Protein 1CXQ (pdb70)

Secondary structure (DSSP, 8-state):
--TTS---EEEEEEEE-GGGTTS-EEEEEEETTT--EEEEEESS--HHHHHHHHHHHHHHH---SEEE--S-HHHHSHHHHHHHHHHT-EEE------HHHHHHHHHHHHHHHHHHHHTT-SSSPPHHHHHHHHHHHHHHHH-

Structure (mmCIF, N/CA/C/O backbone):
data_1CXQ
#
_entry.id   1CXQ
#
_cell.length_a   65.540
_cell.length_b   65.540
_cell.length_c   80.120
_cell.angle_alpha   90.00
_cell.angle_beta   90.00
_cell.angle_gamma   90.00
#
_symmetry.space_group_name_H-M   'P 43 21 2'
#
loop_
_entity.id
_entity.type
_entity.pdbx_description
1 polymer 'AVIAN SARCOMA VIRUS INTEGRASE'
2 non-polymer '4-(2-HYDROXYETHYL)-1-PIPERAZINE ETHANESULFONIC ACID'
3 non-polymer GLYCEROL
4 water water
#
loop_
_atom_site.group_PDB
_atom_site.id
_atom_site.type_symbol
_atom_site.label_atom_id
_atom_site.label_alt_id
_atom_site.label_comp_id
_atom_site.label_asym_id
_atom_site.label_entity_id
_atom_site.label_seq_id
_atom_site.pdbx_PDB_ins_code
_atom_site.Cartn_x
_atom_site.Cartn_y
_atom_site.Cartn_z
_atom_site.occupancy
_atom_site.B_iso_or_equiv
_atom_site.auth_seq_id
_atom_site.auth_comp_id
_atom_site.auth_asym_id
_atom_site.auth_atom_id
_atom_site.pdbx_PDB_model_num
ATOM 1 N N . GLY A 1 5 ? 23.253 33.201 45.707 1.00 71.22 52 GLY A N 1
ATOM 2 C CA . GLY A 1 5 ? 22.810 32.813 47.065 1.00 59.96 52 GLY A CA 1
ATOM 3 C C . GLY A 1 5 ? 23.739 31.803 47.684 1.00 50.33 52 GLY A C 1
ATOM 4 O O . GLY A 1 5 ? 24.129 30.782 47.104 1.00 49.16 52 GLY A O 1
ATOM 5 N N . ARG A 1 6 ? 24.118 32.089 48.930 1.00 41.56 53 ARG A N 1
ATOM 6 C CA . ARG A 1 6 ? 25.045 31.154 49.576 1.00 33.54 53 ARG A CA 1
ATOM 7 C C . ARG A 1 6 ? 24.375 29.824 49.848 1.00 29.91 53 ARG A C 1
ATOM 8 O O . ARG A 1 6 ? 24.989 28.752 49.651 1.00 25.81 53 ARG A O 1
ATOM 16 N N . GLY A 1 7 ? 23.128 29.886 50.333 1.00 32.02 54 GLY A N 1
ATOM 17 C CA . GLY A 1 7 ? 22.439 28.696 50.796 1.00 28.04 54 GLY A CA 1
ATOM 18 C C . GLY A 1 7 ? 23.170 28.028 51.946 1.00 17.56 54 GLY A C 1
ATOM 19 O O . GLY A 1 7 ? 23.391 28.659 52.991 1.00 19.41 54 GLY A O 1
ATOM 20 N N . LEU A 1 8 ? 23.582 26.758 51.768 1.00 17.31 55 LEU A N 1
ATOM 21 C CA . LEU A 1 8 ? 24.388 26.066 52.772 1.00 13.55 55 LEU A CA 1
ATOM 22 C C . LEU A 1 8 ? 25.868 26.099 52.469 1.00 12.70 55 LEU A C 1
ATOM 23 O O . LEU A 1 8 ? 26.669 25.436 53.124 1.00 12.76 55 LEU A O 1
ATOM 28 N N . GLY A 1 9 ? 26.271 26.884 51.460 1.00 14.56 56 GLY A N 1
ATOM 29 C CA . GLY A 1 9 ? 27.649 26.899 51.035 1.00 15.04 56 GLY A CA 1
ATOM 30 C C . GLY A 1 9 ? 28.558 27.565 52.069 1.00 12.77 56 GLY A C 1
ATOM 31 O O . GLY A 1 9 ? 28.121 28.058 53.118 1.00 12.41 56 GLY A O 1
ATOM 32 N N . PRO A 1 10 ? 29.858 27.551 51.812 1.00 14.11 57 PRO A N 1
ATOM 33 C CA . PRO A 1 10 ? 30.850 28.040 52.764 1.00 12.93 57 PRO A CA 1
ATOM 34 C C . PRO A 1 10 ? 30.660 29.531 53.085 1.00 12.26 57 PRO A C 1
ATOM 35 O O . PRO A 1 10 ? 30.284 30.337 52.244 1.00 14.47 57 PRO A O 1
ATOM 39 N N . LEU A 1 11 ? 30.966 29.873 54.308 1.00 12.11 58 LEU A N 1
ATOM 40 C CA . LEU A 1 11 ? 30.878 31.249 54.767 1.00 12.91 58 LEU A CA 1
ATOM 41 C C . LEU A 1 11 ? 31.921 32.120 54.061 1.00 10.86 58 LEU A C 1
ATOM 42 O O . LEU A 1 11 ? 33.017 31.651 53.718 1.00 11.27 58 LEU A O 1
ATOM 47 N N . GLN A 1 12 ? 31.570 33.379 53.924 1.00 12.54 59 GLN A N 1
ATOM 48 C CA . GLN A 1 12 ? 32.362 34.345 53.111 1.00 13.51 59 GLN A CA 1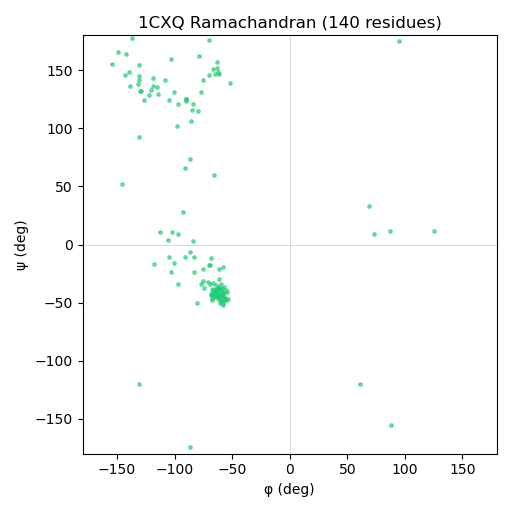
ATOM 49 C C . GLN A 1 12 ? 33.445 34.953 53.958 1.00 10.35 59 GLN A C 1
ATOM 50 O O . GLN A 1 12 ? 33.322 36.081 54.434 1.00 10.90 59 GLN A O 1
ATOM 56 N N . ILE A 1 13 ? 34.488 34.146 54.249 1.00 9.64 60 ILE A N 1
ATOM 57 C CA . ILE A 1 13 ? 35.565 34.502 55.165 1.00 8.57 60 ILE A CA 1
ATOM 58 C C . ILE A 1 13 ? 36.887 34.423 54.434 1.00 8.42 60 ILE A C 1
ATOM 59 O O . ILE A 1 13 ? 37.177 33.429 53.770 1.00 10.09 60 ILE A O 1
ATOM 64 N N . TRP A 1 14 ? 37.690 35.497 54.512 1.00 7.51 61 TRP A N 1
ATOM 65 C CA . TRP A 1 14 ? 39.014 35.522 53.940 1.00 7.54 61 TRP A CA 1
ATOM 66 C C . TRP A 1 14 ? 40.072 35.369 55.002 1.00 7.48 61 TRP A C 1
ATOM 67 O O . TRP A 1 14 ? 39.831 35.675 56.183 1.00 8.10 61 TRP A O 1
ATOM 78 N N . GLN A 1 15 ? 41.276 34.962 54.582 1.00 7.87 62 GLN A N 1
ATOM 79 C CA . GLN A 1 15 ? 42.488 35.102 55.361 1.00 8.38 62 GLN A CA 1
ATOM 80 C C . GLN A 1 15 ? 43.447 35.992 54.560 1.00 7.85 62 GLN A C 1
ATOM 81 O O . GLN A 1 15 ? 43.5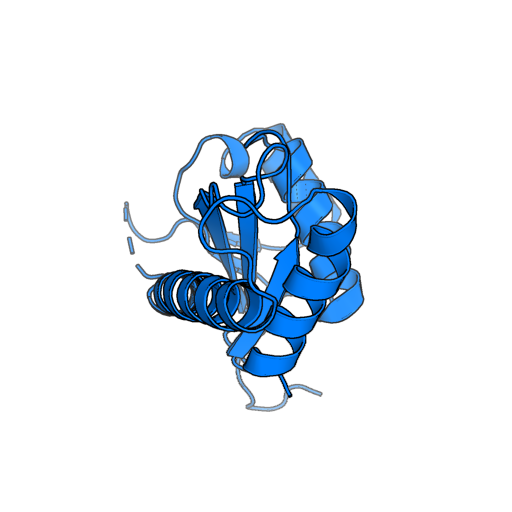99 35.780 53.377 1.00 8.63 62 GLN A O 1
ATOM 87 N N . THR A 1 16 ? 44.095 36.944 55.237 1.00 7.73 63 THR A N 1
ATOM 88 C CA . THR A 1 16 ? 45.028 37.866 54.574 1.00 7.59 63 THR A CA 1
ATOM 89 C C . THR A 1 16 ? 46.328 37.925 55.344 1.00 8.07 63 THR A C 1
ATOM 90 O O . THR A 1 16 ? 46.331 37.931 56.555 1.00 9.18 63 THR A O 1
ATOM 94 N N . ASP A 1 17 ? 47.440 38.005 54.596 1.00 8.37 64 ASP A N 1
ATOM 95 C CA . ASP A 1 17 ? 48.765 38.124 55.180 1.00 8.66 64 ASP A CA 1
ATOM 96 C C . ASP A 1 17 ? 49.647 38.915 54.226 1.00 8.39 64 ASP A C 1
ATOM 97 O O . ASP A 1 17 ? 49.318 39.111 53.077 1.00 10.42 64 ASP A O 1
ATOM 102 N N . PHE A 1 18 ? 50.786 39.373 54.719 1.00 8.45 65 PHE A N 1
ATOM 103 C CA . PHE A 1 18 ? 51.866 39.892 53.917 1.00 8.06 65 PHE A CA 1
ATOM 104 C C . PHE A 1 18 ? 53.045 38.910 53.918 1.00 8.41 65 PHE A C 1
ATOM 105 O O . PHE A 1 18 ? 53.353 38.346 54.965 1.00 10.63 65 PHE A O 1
ATOM 113 N N . THR A 1 19 ? 53.689 38.768 52.771 1.00 8.13 66 THR A N 1
ATOM 114 C CA . THR A 1 19 ? 54.887 37.912 52.658 1.00 8.49 66 THR A CA 1
ATOM 115 C C . THR A 1 19 ? 55.901 38.627 51.800 1.00 7.59 66 THR A C 1
ATOM 116 O O . THR A 1 19 ? 55.571 39.218 50.753 1.00 8.26 66 THR A O 1
ATOM 120 N N . LEU A 1 20 ? 57.162 38.592 52.248 1.00 8.31 67 LEU A N 1
ATOM 121 C CA . LEU A 1 20 ? 58.230 39.338 51.596 1.00 7.87 67 LEU A CA 1
ATOM 122 C C . LEU A 1 20 ? 58.884 38.485 50.518 1.00 8.17 67 LEU A C 1
ATOM 123 O O . LEU A 1 20 ? 59.321 37.355 50.776 1.00 9.54 67 LEU A O 1
ATOM 128 N N . GLU A 1 21 ? 58.927 39.012 49.302 1.00 7.66 68 GLU A N 1
ATOM 129 C CA . GLU A 1 21 ? 59.436 38.303 48.108 1.00 7.70 68 GLU A CA 1
ATOM 130 C C . GLU A 1 21 ? 60.414 39.195 47.373 1.00 7.60 68 GLU A C 1
ATOM 131 O O . GLU A 1 21 ? 60.029 39.976 46.502 1.00 7.71 68 GLU A O 1
ATOM 137 N N . PRO A 1 22 ? 61.706 39.086 47.682 1.00 7.62 69 PRO A N 1
ATOM 138 C CA . PRO A 1 22 ? 62.715 39.907 47.010 1.00 8.00 69 PRO A CA 1
ATOM 139 C C . PRO A 1 22 ? 62.778 39.774 45.515 1.00 7.43 69 PRO A C 1
ATOM 140 O O . PRO A 1 22 ? 63.305 40.678 44.863 1.00 8.07 69 PRO A O 1
ATOM 144 N N . ARG A 1 23 ? 62.258 38.710 44.922 1.00 7.58 70 ARG A N 1
ATOM 145 C CA . ARG A 1 23 ? 62.225 38.659 43.473 1.00 8.25 70 ARG A CA 1
ATOM 146 C C . ARG A 1 23 ? 61.393 39.794 42.868 1.00 7.31 70 ARG A C 1
ATOM 147 O O . ARG A 1 23 ? 61.538 40.099 41.672 1.00 8.15 70 ARG A O 1
ATOM 161 N N . MET A 1 24 ? 60.493 40.367 43.668 1.00 7.18 71 MET A N 1
ATOM 162 C CA . MET A 1 24 ? 59.575 41.425 43.284 1.00 7.16 71 MET A CA 1
ATOM 163 C C . MET A 1 24 ? 59.999 42.827 43.777 1.00 7.02 71 MET A C 1
ATOM 164 O O . MET A 1 24 ? 59.233 43.760 43.664 1.00 7.52 71 MET A O 1
ATOM 169 N N . ALA A 1 25 ? 61.233 42.958 44.290 1.00 7.49 72 ALA A N 1
ATOM 170 C CA . ALA A 1 25 ? 61.722 44.259 44.719 1.00 7.10 72 ALA A CA 1
ATOM 171 C C . ALA A 1 25 ? 61.791 45.220 43.567 1.00 7.33 72 ALA A C 1
ATOM 172 O O . ALA A 1 25 ? 62.099 44.797 42.442 1.00 7.98 72 ALA A O 1
ATOM 174 N N . PRO A 1 26 ? 61.584 46.531 43.778 1.00 7.50 73 PRO A N 1
ATOM 175 C CA . PRO A 1 26 ? 61.408 47.194 45.085 1.00 7.75 73 PRO A CA 1
ATOM 176 C C . PRO A 1 26 ? 60.077 46.983 45.724 1.00 7.22 73 PRO A C 1
ATOM 177 O O . PRO A 1 26 ? 59.986 47.165 46.973 1.00 8.64 73 PRO A O 1
ATOM 181 N N . ARG A 1 27 ? 59.033 46.622 45.025 1.00 7.33 74 ARG A N 1
ATOM 182 C CA . ARG A 1 27 ? 57.727 46.359 45.656 1.00 7.65 74 ARG A CA 1
ATOM 183 C C . ARG A 1 27 ? 57.623 44.882 46.035 1.00 7.35 74 ARG A C 1
ATOM 184 O O . ARG A 1 27 ? 56.814 44.108 45.511 1.00 7.74 74 ARG A O 1
ATOM 192 N N . SER A 1 28 ? 58.483 44.517 46.987 1.00 7.33 75 SER A N 1
ATOM 193 C CA . SER A 1 28 ? 58.651 43.116 47.375 1.00 7.09 75 SER A CA 1
ATOM 194 C C . SER A 1 28 ? 57.692 42.644 48.418 1.00 6.97 75 SER A C 1
ATOM 195 O O . SER A 1 28 ? 57.662 41.447 48.708 1.00 7.98 75 SER A O 1
ATOM 198 N N . TRP A 1 29 ? 56.876 43.513 49.004 1.00 7.27 76 TRP A N 1
ATOM 199 C CA . TRP A 1 29 ? 55.861 43.047 49.960 1.00 7.86 76 TRP A CA 1
ATOM 200 C C . TRP A 1 29 ? 54.624 42.622 49.189 1.00 7.52 76 TRP A C 1
ATOM 201 O O . TRP A 1 29 ? 53.958 43.435 48.570 1.00 9.19 76 TRP A O 1
ATOM 212 N N . LEU A 1 30 ? 54.325 41.337 49.272 1.00 7.24 77 LEU A N 1
ATOM 213 C CA . LEU A 1 30 ? 53.145 40.782 48.638 1.00 7.25 77 LEU A CA 1
ATOM 214 C C . LEU A 1 30 ? 52.044 40.688 49.692 1.00 7.39 77 LEU A C 1
ATOM 215 O O . LEU A 1 30 ? 52.190 40.018 50.714 1.00 8.84 77 LEU A O 1
ATOM 220 N N . ALA A 1 31 ? 50.931 41.366 49.428 1.00 6.98 78 ALA A N 1
ATOM 221 C CA . ALA A 1 31 ? 49.712 41.224 50.210 1.00 7.04 78 ALA A CA 1
ATOM 222 C C . ALA A 1 31 ? 48.918 40.117 49.541 1.00 6.94 78 ALA A C 1
ATOM 223 O O . ALA A 1 31 ? 48.646 40.183 48.348 1.00 7.49 78 ALA A O 1
ATOM 225 N N . VAL A 1 32 ? 48.547 39.099 50.324 1.00 7.62 79 VAL A N 1
ATOM 226 C CA . VAL A 1 32 ? 47.921 37.896 49.846 1.00 7.32 79 VAL A CA 1
ATOM 227 C C . VAL A 1 32 ? 46.620 37.654 50.622 1.00 7.57 79 VAL A C 1
ATOM 228 O O . VAL A 1 32 ? 46.623 37.600 51.843 1.00 8.07 79 VAL A O 1
ATOM 232 N N . THR A 1 33 ? 45.526 37.536 49.894 1.00 7.60 80 THR A N 1
ATOM 233 C CA . THR A 1 33 ? 44.245 37.104 50.432 1.00 7.74 80 THR A CA 1
ATOM 234 C C . THR A 1 33 ? 43.875 35.783 49.796 1.00 7.92 80 THR A C 1
ATOM 235 O O . THR A 1 33 ? 43.965 35.610 48.598 1.00 8.89 80 THR A O 1
ATOM 239 N N . VAL A 1 34 ? 43.413 34.862 50.655 1.00 8.35 81 VAL A N 1
ATOM 240 C CA . VAL A 1 34 ? 42.756 33.644 50.203 1.00 8.71 81 VAL A CA 1
ATOM 241 C C . VAL A 1 34 ? 41.302 33.688 50.659 1.00 8.95 81 VAL A C 1
ATOM 242 O O . VAL A 1 34 ? 40.985 33.958 51.832 1.00 9.59 81 VAL A O 1
ATOM 249 N N . ASP A 1 35 ? 40.410 33.439 49.708 1.00 9.38 82 ASP A N 1
ATOM 250 C CA . ASP A 1 35 ? 39.001 33.260 50.043 1.00 10.29 82 ASP A CA 1
ATOM 251 C C . ASP A 1 35 ? 38.838 31.871 50.551 1.00 10.50 82 ASP A C 1
ATOM 252 O O . ASP A 1 35 ? 39.030 30.911 49.795 1.00 13.02 82 ASP A O 1
ATOM 257 N N . THR A 1 36 ? 38.485 31.687 51.802 1.00 10.41 83 THR A N 1
ATOM 258 C CA . THR A 1 36 ? 38.407 30.330 52.354 1.00 11.21 83 THR A CA 1
ATOM 259 C C . THR A 1 36 ? 37.224 29.570 51.738 1.00 12.33 83 THR A C 1
ATOM 260 O O . THR A 1 36 ? 37.219 28.356 51.854 1.00 15.83 83 THR A O 1
ATOM 264 N N . ALA A 1 37 ? 36.257 30.250 51.132 1.00 12.56 84 ALA A N 1
ATOM 265 C CA . ALA A 1 37 ? 35.129 29.542 50.525 1.00 14.05 84 ALA A CA 1
ATOM 266 C C . ALA A 1 37 ? 35.534 28.866 49.229 1.00 15.46 84 ALA A C 1
ATOM 267 O O . ALA A 1 37 ? 35.048 27.780 48.896 1.00 22.96 84 ALA A O 1
ATOM 269 N N . SER A 1 38 ? 36.373 29.468 48.434 1.00 17.90 85 SER A N 1
ATOM 270 C CA . SER A 1 38 ? 36.674 28.987 47.121 1.00 19.65 85 SER A CA 1
ATOM 271 C C . SER A 1 38 ? 38.117 28.601 46.928 1.00 18.35 85 SER A C 1
ATOM 272 O O . SER A 1 38 ? 38.474 27.972 45.892 1.00 21.05 85 SER A O 1
ATOM 275 N N . SER A 1 39 ? 38.993 29.028 47.790 1.00 16.11 86 SER A N 1
ATOM 276 C CA . SER A 1 39 ? 40.457 28.912 47.717 1.00 15.62 86 SER A CA 1
ATOM 277 C C . SER A 1 39 ? 41.085 29.846 46.687 1.00 13.38 86 SER A C 1
ATOM 278 O O . SER A 1 39 ? 42.301 29.811 46.509 1.00 14.84 86 SER A O 1
ATOM 281 N N . ALA A 1 40 ? 40.341 30.747 46.132 1.00 12.80 87 ALA A N 1
ATOM 282 C CA . ALA A 1 40 ? 40.858 31.776 45.205 1.00 11.78 87 ALA A CA 1
ATOM 283 C C . ALA A 1 40 ? 41.812 32.676 45.982 1.00 9.66 87 ALA A C 1
ATOM 284 O O . ALA A 1 40 ? 41.568 32.970 47.136 1.00 10.75 87 ALA A O 1
ATOM 286 N N . ILE A 1 41 ? 42.811 33.146 45.294 1.00 10.48 88 ILE A N 1
ATOM 287 C CA . ILE A 1 41 ? 43.800 34.073 45.847 1.00 10.67 88 ILE A CA 1
ATOM 288 C C . ILE A 1 41 ? 43.764 35.384 45.077 1.00 10.48 88 ILE A C 1
ATOM 289 O O . ILE A 1 41 ? 43.622 35.441 43.861 1.00 13.19 88 ILE A O 1
ATOM 298 N N . VAL A 1 42 ? 43.964 36.471 45.827 1.00 9.10 89 VAL A N 1
ATOM 299 C CA . VAL A 1 42 ? 44.279 37.773 45.257 1.00 8.68 89 VAL A CA 1
ATOM 300 C C . VAL A 1 42 ? 45.615 38.183 45.824 1.00 7.74 89 VAL A C 1
ATOM 301 O O . VAL A 1 42 ? 45.802 38.156 47.051 1.00 8.73 89 VAL A O 1
ATOM 305 N N . VAL A 1 43 ? 46.530 38.650 44.985 1.00 7.69 90 VAL A N 1
ATOM 306 C CA . VAL A 1 43 ? 47.834 39.160 45.425 1.00 7.47 90 VAL A CA 1
ATOM 307 C C . VAL A 1 43 ? 48.090 40.490 44.766 1.00 7.62 90 VAL A C 1
ATOM 308 O O . VAL A 1 43 ? 47.823 40.695 43.587 1.00 8.33 90 VAL A O 1
ATOM 312 N N . THR A 1 44 ? 48.620 41.415 45.589 1.00 7.71 91 THR A N 1
ATOM 313 C CA . THR A 1 44 ? 49.101 42.718 45.122 1.00 7.53 91 THR A CA 1
ATOM 314 C C . THR A 1 44 ? 50.487 42.967 45.688 1.00 7.39 91 THR A C 1
ATOM 315 O O . THR A 1 44 ? 50.870 42.419 46.725 1.00 8.71 91 THR A O 1
ATOM 319 N N . GLN A 1 45 ? 51.281 43.790 45.019 1.00 7.68 92 GLN A N 1
ATOM 320 C CA A GLN A 1 45 ? 52.622 44.076 45.551 0.65 8.45 92 GLN A CA 1
ATOM 321 C CA B GLN A 1 45 ? 52.644 44.224 45.345 0.35 7.62 92 GLN A CA 1
ATOM 322 C C . GLN A 1 45 ? 52.678 45.547 46.005 1.00 7.83 92 GLN A C 1
ATOM 323 O O . GLN A 1 45 ? 51.984 46.448 45.532 1.00 9.73 92 GLN A O 1
ATOM 334 N N . HIS A 1 46 ? 53.533 45.735 46.991 1.00 7.73 93 HIS A N 1
ATOM 335 C CA . HIS A 1 46 ? 53.636 46.958 47.748 1.00 8.19 93 HIS A CA 1
ATOM 336 C C . HIS A 1 46 ? 55.105 47.232 48.098 1.00 8.71 93 HIS A C 1
ATOM 337 O O . HIS A 1 46 ? 55.877 46.304 48.393 1.00 8.97 93 HIS A O 1
ATOM 344 N N . GLY A 1 47 ? 55.450 48.510 48.137 1.00 9.97 94 GLY A N 1
ATOM 345 C CA . GLY A 1 47 ? 56.808 48.883 48.547 1.00 11.24 94 GLY A CA 1
ATOM 346 C C . GLY A 1 47 ? 57.051 48.769 50.018 1.00 11.16 94 GLY A C 1
ATOM 347 O O . GLY A 1 47 ? 58.182 48.544 50.434 1.00 14.92 94 GLY A O 1
ATOM 348 N N . ARG A 1 48 ? 56.039 48.978 50.841 1.00 10.59 95 ARG A N 1
ATOM 349 C CA . ARG A 1 48 ? 56.180 48.982 52.299 1.00 11.52 95 ARG A CA 1
ATOM 350 C C . ARG A 1 48 ? 55.002 48.276 52.936 1.00 10.63 95 ARG A C 1
ATOM 351 O O . ARG A 1 48 ? 53.877 48.386 52.473 1.00 12.45 95 ARG A O 1
ATOM 359 N N . VAL A 1 49 ? 55.220 47.631 54.057 1.00 11.04 96 VAL A N 1
ATOM 360 C CA . VAL A 1 49 ? 54.158 46.982 54.810 1.00 12.01 96 VAL A CA 1
ATOM 361 C C . VAL A 1 49 ? 53.563 48.029 55.700 1.00 12.06 96 VAL A C 1
ATOM 362 O O . VAL A 1 49 ? 54.216 48.530 56.658 1.00 15.20 96 VAL A O 1
ATOM 366 N N . THR A 1 50 ? 52.392 48.510 55.404 1.00 11.21 97 THR A N 1
ATOM 367 C CA . THR A 1 50 ? 51.712 49.583 56.112 1.00 11.60 97 THR A CA 1
ATOM 368 C C . THR A 1 50 ? 50.196 49.271 56.173 1.00 10.55 97 THR A C 1
ATOM 369 O O . THR A 1 50 ? 49.677 48.469 55.419 1.00 10.17 97 THR A O 1
ATOM 373 N N . SER A 1 51 ? 49.533 49.981 57.068 1.00 11.36 98 SER A N 1
ATOM 374 C CA . SER A 1 51 ? 48.079 49.942 57.115 1.00 10.48 98 SER A CA 1
ATOM 375 C C . SER A 1 51 ? 47.446 50.303 55.782 1.00 9.58 98 SER A C 1
ATOM 376 O O . SER A 1 51 ? 46.513 49.615 55.317 1.00 9.63 98 SER A O 1
ATOM 379 N N . VAL A 1 52 ? 47.908 51.400 55.165 1.00 9.87 99 VAL A N 1
ATOM 380 C CA . VAL A 1 52 ? 47.287 51.802 53.914 1.00 10.08 99 VAL A CA 1
ATOM 381 C C . VAL A 1 52 ? 47.571 50.765 52.835 1.00 8.81 99 VAL A C 1
ATOM 382 O O . VAL A 1 52 ? 46.697 50.547 51.986 1.00 9.17 99 VAL A O 1
ATOM 389 N N . ALA A 1 53 ? 48.730 50.082 52.833 1.00 9.13 100 ALA A N 1
ATOM 390 C CA . ALA A 1 53 ? 48.959 49.037 51.836 1.00 8.79 100 ALA A CA 1
ATOM 391 C C . ALA A 1 53 ? 47.923 47.917 51.987 1.00 7.82 100 ALA A C 1
ATOM 392 O O . ALA A 1 53 ? 47.396 47.402 51.020 1.00 8.07 100 ALA A O 1
ATOM 394 N N . ALA A 1 54 ? 47.643 47.504 53.252 1.00 7.99 101 ALA A N 1
ATOM 395 C CA . ALA A 1 54 ? 46.628 46.495 53.480 1.00 8.28 101 ALA A CA 1
ATOM 396 C C . ALA A 1 54 ? 45.265 46.911 52.924 1.00 7.48 101 ALA A C 1
ATOM 397 O O . ALA A 1 54 ? 44.524 46.116 52.339 1.00 7.41 101 ALA A O 1
ATOM 399 N N . GLN A 1 55 ? 44.918 48.175 53.159 1.00 7.55 102 GLN A N 1
ATOM 400 C CA . GLN A 1 55 ? 43.646 48.733 52.690 1.00 7.50 102 GLN A CA 1
ATOM 401 C C . GLN A 1 55 ? 43.585 48.771 51.192 1.00 6.94 102 GLN A C 1
ATOM 402 O O . GLN A 1 55 ? 42.575 48.400 50.566 1.00 7.54 102 GLN A O 1
ATOM 408 N N . HIS A 1 56 ? 44.678 49.221 50.541 1.00 7.46 103 HIS A N 1
ATOM 409 C CA . HIS A 1 56 ? 44.710 49.187 49.082 1.00 7.52 103 HIS A CA 1
ATOM 410 C C . HIS A 1 56 ? 44.537 47.795 48.552 1.00 7.13 103 HIS A C 1
ATOM 411 O O . HIS A 1 56 ? 43.835 47.565 47.548 1.00 7.77 103 HIS A O 1
ATOM 418 N N . HIS A 1 57 ? 45.214 46.825 49.178 1.00 7.17 104 HIS A N 1
ATOM 419 C CA . HIS A 1 57 ? 45.094 45.431 48.807 1.00 6.97 104 HIS A CA 1
ATOM 420 C C . HIS A 1 57 ? 43.651 44.959 48.915 1.00 6.49 104 HIS A C 1
ATOM 421 O O . HIS A 1 57 ? 43.107 44.358 47.981 1.00 7.14 104 HIS A O 1
ATOM 428 N N . TRP A 1 58 ? 43.025 45.190 50.059 1.00 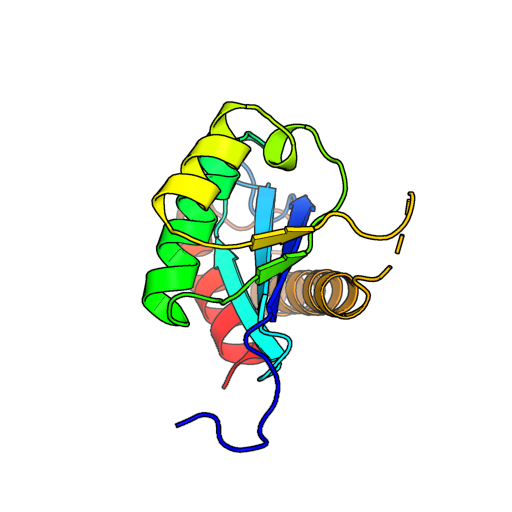6.82 105 TRP A N 1
ATOM 429 C CA . TRP A 1 58 ? 41.641 44.717 50.232 1.00 6.59 105 TRP A CA 1
ATOM 430 C C . TRP A 1 58 ? 40.708 45.403 49.277 1.00 6.39 105 TRP A C 1
ATOM 431 O O . TRP A 1 58 ? 39.730 44.777 48.835 1.00 6.87 105 TRP A O 1
ATOM 442 N N . ALA A 1 59 ? 40.928 46.677 48.951 1.00 6.68 106 ALA A N 1
ATOM 443 C CA . ALA A 1 59 ? 40.060 47.327 47.978 1.00 7.20 106 ALA A CA 1
ATOM 444 C C . ALA A 1 59 ? 40.065 46.523 46.675 1.00 7.20 106 ALA A C 1
ATOM 445 O O . ALA A 1 59 ? 39.026 46.276 46.048 1.00 7.66 106 ALA A O 1
ATOM 447 N N . THR A 1 60 ? 41.262 46.145 46.238 1.00 7.44 107 THR A N 1
ATOM 448 C CA . THR A 1 60 ? 41.385 45.329 45.027 1.00 8.52 107 THR A CA 1
ATOM 449 C C . THR A 1 60 ? 40.759 43.957 45.204 1.00 7.08 107 THR A C 1
ATOM 450 O O . THR A 1 60 ? 40.063 43.447 44.325 1.00 7.90 107 THR A O 1
ATOM 454 N N . ALA A 1 61 ? 40.999 43.326 46.362 1.00 7.08 108 ALA A N 1
ATOM 455 C CA . ALA A 1 61 ? 40.408 42.002 46.602 1.00 7.29 108 ALA A CA 1
ATOM 456 C C . ALA A 1 61 ? 38.900 42.048 46.583 1.00 6.86 108 ALA A C 1
ATOM 457 O O . ALA A 1 61 ? 38.260 41.115 46.068 1.00 7.72 108 ALA A O 1
ATOM 459 N N . ILE A 1 62 ? 38.283 43.106 47.105 1.00 6.74 109 ILE A N 1
ATOM 460 C CA . ILE A 1 62 ? 36.820 43.253 47.067 1.00 6.63 109 ILE A CA 1
ATOM 461 C C . ILE A 1 62 ? 36.336 43.375 45.625 1.00 7.46 109 ILE A C 1
ATOM 462 O O . ILE A 1 62 ? 35.312 42.794 45.258 1.00 8.46 109 ILE A O 1
ATOM 467 N N . ALA A 1 63 ? 37.058 44.131 44.802 1.00 7.75 110 ALA A N 1
ATOM 468 C CA . ALA A 1 63 ? 36.702 44.244 43.370 1.00 8.64 110 ALA A CA 1
ATOM 469 C C . ALA A 1 63 ? 36.705 42.895 42.708 1.00 9.40 110 ALA A C 1
ATOM 470 O O . ALA A 1 63 ? 35.856 42.627 41.828 1.00 12.12 110 ALA A O 1
ATOM 472 N N . VAL A 1 64 ? 37.642 42.022 43.062 1.00 8.87 111 VAL A N 1
ATOM 473 C CA . VAL A 1 64 ? 37.770 40.718 42.448 1.00 10.06 111 VAL A CA 1
ATOM 474 C C . VAL A 1 64 ? 36.791 39.698 43.012 1.00 10.90 111 VAL A C 1
ATOM 475 O O . VAL A 1 64 ? 36.116 38.982 42.270 1.00 16.23 111 VAL A O 1
ATOM 479 N N . LEU A 1 65 ? 36.725 39.581 44.329 1.00 10.24 112 LEU A N 1
ATOM 480 C CA . LEU A 1 65 ? 36.028 38.524 45.029 1.00 11.53 112 LEU A CA 1
ATOM 481 C C . LEU A 1 65 ? 34.660 38.888 45.578 1.00 13.18 112 LEU A C 1
ATOM 482 O O . LEU A 1 65 ? 33.912 37.977 46.002 1.00 18.06 112 LEU A O 1
ATOM 487 N N . GLY A 1 66 ? 34.340 40.157 45.671 1.00 11.31 113 GLY A N 1
ATOM 488 C CA . GLY A 1 66 ? 33.153 40.611 46.357 1.00 11.45 113 GLY A CA 1
ATOM 489 C C . GLY A 1 66 ? 33.485 40.995 47.786 1.00 10.19 113 GLY A C 1
ATOM 490 O O . GLY A 1 66 ? 34.601 40.842 48.274 1.00 11.69 113 GLY A O 1
ATOM 491 N N . ARG A 1 67 ? 32.506 41.531 48.495 1.00 10.30 114 ARG A N 1
ATOM 492 C CA . ARG A 1 67 ? 32.694 41.947 49.830 1.00 10.49 114 ARG A CA 1
ATOM 493 C C . ARG A 1 67 ? 32.537 40.773 50.770 1.00 10.48 114 ARG A C 1
ATOM 494 O O . ARG A 1 67 ? 31.478 40.117 50.770 1.00 13.16 114 ARG A O 1
ATOM 502 N N . PRO A 1 68 ? 33.564 40.439 51.569 1.00 9.04 115 PRO A N 1
ATOM 503 C CA . PRO A 1 68 ? 33.466 39.298 52.477 1.00 9.39 115 PRO A CA 1
ATOM 504 C C . PRO A 1 68 ? 32.667 39.676 53.710 1.00 9.05 115 PRO A C 1
ATOM 505 O O . PRO A 1 68 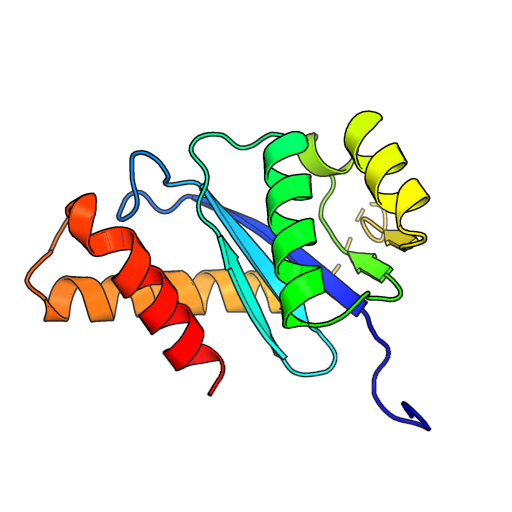? 32.510 40.847 54.037 1.00 10.83 115 PRO A O 1
ATOM 509 N N . LYS A 1 69 ? 32.190 38.682 54.427 1.00 9.51 116 LYS A N 1
ATOM 510 C CA . LYS A 1 69 ? 31.593 38.901 55.727 1.00 10.50 116 LYS A CA 1
ATOM 511 C C . LYS A 1 69 ? 32.646 39.132 56.779 1.00 9.33 116 LYS A C 1
ATOM 512 O O . LYS A 1 69 ? 32.404 39.889 57.738 1.00 11.17 116 LYS A O 1
ATOM 518 N N . ALA A 1 70 ? 33.808 38.478 56.673 1.00 8.85 117 ALA A N 1
ATOM 519 C CA . ALA A 1 70 ? 34.836 38.617 57.689 1.00 8.19 117 ALA A CA 1
ATOM 520 C C . ALA A 1 70 ? 36.193 38.333 57.071 1.00 7.61 117 ALA A C 1
ATOM 521 O O . ALA A 1 70 ? 36.315 37.590 56.086 1.00 8.25 117 ALA A O 1
ATOM 523 N N . ILE A 1 71 ? 37.229 38.900 57.694 1.00 7.75 118 ILE A N 1
ATOM 524 C CA . ILE A 1 71 ? 38.619 38.678 57.345 1.00 7.64 118 ILE A CA 1
ATOM 525 C C . ILE A 1 71 ? 39.400 38.320 58.599 1.00 7.98 118 ILE A C 1
ATOM 526 O O . ILE A 1 71 ? 39.283 39.021 59.632 1.00 9.00 118 ILE A O 1
ATOM 531 N N . LYS A 1 72 ? 40.190 37.255 58.504 1.00 8.14 119 LYS A N 1
ATOM 532 C CA . LYS A 1 72 ? 41.125 36.800 59.497 1.00 8.44 119 LYS A CA 1
ATOM 533 C C . LYS A 1 72 ? 42.519 37.253 59.103 1.00 9.20 119 LYS A C 1
ATOM 534 O O . LYS A 1 72 ? 42.972 37.029 57.993 1.00 9.56 119 LYS A O 1
ATOM 540 N N . THR A 1 73 ? 43.233 37.852 60.065 1.00 9.76 120 THR A N 1
ATOM 541 C CA . THR A 1 73 ? 44.635 38.203 59.912 1.00 10.13 120 THR A CA 1
ATOM 542 C C . THR A 1 73 ? 45.382 37.839 61.194 1.00 11.12 120 THR A C 1
ATOM 543 O O . THR A 1 73 ? 44.760 37.484 62.204 1.00 11.90 120 THR A O 1
ATOM 547 N N . ASP A 1 74 ? 46.684 38.060 61.204 1.00 12.12 121 ASP A N 1
ATOM 548 C CA . ASP A 1 74 ? 47.434 38.036 62.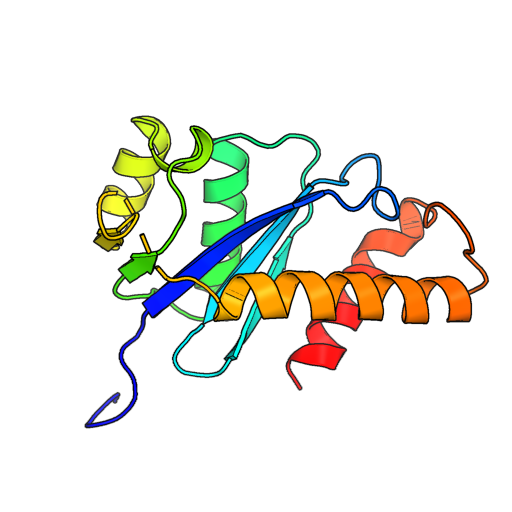459 1.00 12.92 121 ASP A CA 1
ATOM 549 C C . ASP A 1 74 ? 47.379 39.408 63.089 1.00 12.91 121 ASP A C 1
ATOM 550 O O . ASP A 1 74 ? 46.634 40.298 62.650 1.00 12.69 121 ASP A O 1
ATOM 555 N N . ASN A 1 75 ? 48.122 39.564 64.195 1.00 14.38 122 ASN A N 1
ATOM 556 C CA . ASN A 1 75 ? 48.106 40.783 64.963 1.00 15.49 122 ASN A CA 1
ATOM 557 C C . ASN A 1 75 ? 49.190 41.794 64.563 1.00 17.43 122 ASN A C 1
ATOM 558 O O . ASN A 1 75 ? 49.587 42.662 65.312 1.00 23.06 122 ASN A O 1
ATOM 563 N N . GLY A 1 76 ? 49.593 41.740 63.321 1.00 16.06 123 GLY A N 1
ATOM 564 C CA . GLY A 1 76 ? 50.567 42.741 62.846 1.00 17.80 123 GLY A CA 1
ATOM 565 C C . GLY A 1 76 ? 49.944 44.153 62.926 1.00 15.27 123 GLY A C 1
ATOM 566 O O . GLY A 1 76 ? 48.732 44.358 62.762 1.00 15.49 123 GLY A O 1
ATOM 567 N N . SER A 1 77 ? 50.820 45.139 63.096 1.00 16.61 124 SER A N 1
ATOM 568 C CA . SER A 1 77 ? 50.392 46.511 63.301 1.00 17.82 124 SER A CA 1
ATOM 569 C C . SER A 1 77 ? 49.603 47.066 62.115 1.00 15.57 124 SER A C 1
ATOM 570 O O . SER A 1 77 ? 48.718 47.912 62.299 1.00 18.43 124 SER A O 1
ATOM 575 N N . CYS A 1 78 ? 49.881 46.590 60.901 1.00 13.07 125 CYS A N 1
ATOM 576 C CA . CYS A 1 78 ? 49.127 47.066 59.732 1.00 12.76 125 CYS A CA 1
ATOM 577 C C . CYS A 1 78 ? 47.694 46.607 59.741 1.00 12.76 125 CYS A C 1
ATOM 578 O O . CYS A 1 78 ? 46.845 47.158 59.007 1.00 13.86 125 CYS A O 1
ATOM 583 N N . PHE A 1 79 ? 47.402 45.562 60.558 1.00 13.34 126 PHE A N 1
ATOM 584 C CA . PHE A 1 79 ? 46.047 45.037 60.636 1.00 14.94 126 PHE A CA 1
ATOM 585 C C . PHE A 1 79 ? 45.319 45.485 61.888 1.00 16.86 126 PHE A C 1
ATOM 586 O O . PHE A 1 79 ? 44.082 45.551 61.867 1.00 19.94 126 PHE A O 1
ATOM 594 N N . THR A 1 80 ? 46.044 45.853 62.946 1.00 16.96 127 THR A N 1
ATOM 595 C CA . THR A 1 80 ? 45.369 46.194 64.169 1.00 19.09 127 THR A CA 1
ATOM 596 C C . THR A 1 80 ? 45.355 47.700 64.458 1.00 15.44 127 THR A C 1
ATOM 597 O O . THR A 1 80 ? 44.892 48.156 65.495 1.00 16.10 127 THR A O 1
ATOM 601 N N . SER A 1 81 ? 45.867 48.487 63.540 1.00 12.35 128 SER A N 1
ATOM 602 C CA . SER A 1 81 ? 45.863 49.896 63.677 1.00 11.88 128 SER A CA 1
ATOM 603 C C . SER A 1 81 ? 44.459 50.495 63.711 1.00 11.31 128 SER A C 1
ATOM 604 O O . SER A 1 81 ? 43.498 49.921 63.201 1.00 11.80 128 SER A O 1
ATOM 607 N N . LYS A 1 82 ? 44.352 51.664 64.288 1.00 11.99 129 LYS A N 1
ATOM 608 C CA . LYS A 1 82 ? 43.086 52.391 64.250 1.00 12.45 129 LYS A CA 1
ATOM 609 C C . LYS A 1 82 ? 42.641 52.626 62.833 1.00 10.92 129 LYS A C 1
ATOM 610 O O . LYS A 1 82 ? 41.475 52.523 62.500 1.00 10.79 129 LYS A O 1
ATOM 616 N N . SER A 1 83 ? 43.560 52.978 61.948 1.00 11.40 130 SER A N 1
ATOM 617 C CA . SER A 1 83 ? 43.248 53.225 60.562 1.00 10.99 130 SER A CA 1
ATOM 618 C C . SER A 1 83 ? 42.604 52.007 59.897 1.00 9.45 130 SER A C 1
ATOM 619 O O . SER A 1 83 ? 41.562 52.117 59.235 1.00 9.63 130 SER A O 1
ATOM 622 N N . THR A 1 84 ? 43.242 50.860 60.070 1.00 9.71 131 THR A N 1
ATOM 623 C CA . THR A 1 84 ? 42.687 49.644 59.450 1.00 9.70 131 THR A CA 1
ATOM 624 C C . THR A 1 84 ? 41.377 49.253 60.055 1.00 9.34 131 THR A C 1
ATOM 625 O O . THR A 1 84 ? 40.441 48.835 59.334 1.00 9.73 131 THR A O 1
ATOM 629 N N . ARG A 1 85 ? 41.260 49.352 61.393 1.00 9.81 132 ARG A N 1
ATOM 630 C CA . ARG A 1 85 ? 39.994 49.038 62.010 1.00 10.46 132 ARG A CA 1
ATOM 631 C C . ARG A 1 85 ? 38.861 49.910 61.487 1.00 9.52 132 ARG A C 1
ATOM 632 O O . ARG A 1 85 ? 37.736 49.443 61.197 1.00 9.83 132 ARG A O 1
ATOM 640 N N . GLU A 1 86 ? 39.146 51.180 61.304 1.00 8.98 133 GLU A N 1
ATOM 641 C CA . GLU A 1 86 ? 38.143 52.104 60.767 1.00 8.82 133 GLU A CA 1
ATOM 642 C C . GLU A 1 86 ? 37.794 51.794 59.307 1.00 8.19 133 GLU A C 1
ATOM 643 O O . GLU A 1 86 ? 36.627 51.877 58.906 1.00 8.81 133 GLU A O 1
ATOM 649 N N . TRP A 1 87 ? 38.786 51.435 58.506 1.00 7.70 134 TRP A N 1
ATOM 650 C CA . TRP A 1 87 ? 38.545 51.106 57.093 1.00 7.57 134 TRP A CA 1
ATOM 651 C C . TRP A 1 87 ? 37.649 49.885 56.973 1.00 6.95 134 TRP A C 1
ATOM 652 O O . TRP A 1 87 ? 36.703 49.851 56.193 1.00 7.36 134 TRP A O 1
ATOM 663 N N . LEU A 1 88 ? 37.915 48.858 57.779 1.00 7.39 135 LEU A N 1
ATOM 664 C CA . LEU A 1 88 ? 37.075 47.663 57.746 1.00 7.55 135 LEU A CA 1
ATOM 665 C C . LEU A 1 88 ? 35.673 47.975 58.248 1.00 7.69 135 LEU A C 1
ATOM 666 O O . LEU A 1 88 ? 34.686 47.453 57.706 1.00 8.39 135 LEU A O 1
ATOM 671 N N . ALA A 1 89 ? 35.535 48.826 59.270 1.00 8.24 136 ALA A N 1
ATOM 672 C CA . ALA A 1 89 ? 34.212 49.215 59.754 1.00 8.49 136 ALA A CA 1
ATOM 673 C C . ALA A 1 89 ? 33.447 49.989 58.680 1.00 8.43 136 ALA A C 1
ATOM 674 O O . ALA A 1 89 ? 32.237 49.791 58.521 1.00 8.99 136 ALA A O 1
ATOM 676 N N . ARG A 1 90 ? 34.124 50.848 57.946 1.00 8.05 137 ARG A N 1
ATOM 677 C CA . ARG A 1 90 ? 33.512 51.592 56.825 1.00 7.84 137 ARG A CA 1
ATOM 678 C C . ARG A 1 90 ? 32.881 50.667 55.808 1.00 7.43 137 ARG A C 1
ATOM 679 O O . ARG A 1 90 ? 31.827 50.952 55.250 1.00 8.17 137 ARG A O 1
ATOM 687 N N . TRP A 1 91 ? 33.554 49.545 55.544 1.00 7.50 138 TRP A N 1
ATOM 688 C CA . TRP A 1 91 ? 33.088 48.530 54.621 1.00 7.73 138 TRP A CA 1
ATOM 689 C C . TRP A 1 91 ? 32.102 47.555 55.237 1.00 8.45 138 TRP A C 1
ATOM 690 O O . TRP A 1 91 ? 31.525 46.751 54.476 1.00 10.37 138 TRP A O 1
ATOM 701 N N . GLY A 1 92 ? 31.917 47.554 56.547 1.00 8.39 139 GLY A N 1
ATOM 702 C CA . GLY A 1 92 ? 31.056 46.586 57.211 1.00 10.04 139 GLY A CA 1
ATOM 703 C C . GLY A 1 92 ? 31.592 45.181 57.196 1.00 9.65 139 GLY A C 1
ATOM 704 O O . GLY A 1 92 ? 30.811 44.205 57.136 1.00 11.83 139 GLY A O 1
ATOM 705 N N . ILE A 1 93 ? 32.900 45.018 57.254 1.00 8.80 140 ILE A N 1
ATOM 706 C CA . ILE A 1 93 ? 33.565 43.728 57.257 1.00 8.55 140 ILE A CA 1
ATOM 707 C C . ILE A 1 93 ? 34.059 43.400 58.671 1.00 9.07 140 ILE A C 1
ATOM 708 O O . ILE A 1 93 ? 34.796 44.188 59.235 1.00 10.19 140 ILE A O 1
ATOM 713 N N . ALA A 1 94 ? 33.658 42.265 59.210 1.00 9.61 141 ALA A N 1
ATOM 714 C CA . ALA A 1 94 ? 34.146 41.836 60.506 1.00 9.98 141 ALA A CA 1
ATOM 715 C C . ALA A 1 94 ? 35.597 41.433 60.413 1.00 9.54 141 ALA A C 1
ATOM 716 O O . ALA A 1 94 ? 36.023 40.854 59.402 1.00 10.51 141 ALA A O 1
ATOM 718 N N . HIS A 1 95 ? 36.359 41.677 61.472 1.00 10.70 142 HIS A N 1
ATOM 719 C CA . HIS A 1 95 ? 37.789 41.390 61.495 1.00 10.00 142 HIS A CA 1
ATOM 720 C C . HIS A 1 95 ? 38.084 40.584 62.740 1.00 9.78 142 HIS A C 1
ATOM 721 O O . HIS A 1 95 ? 37.654 40.951 63.841 1.00 11.45 142 HIS A O 1
ATOM 728 N N . THR A 1 96 ? 38.842 39.492 62.571 1.00 9.41 143 THR A N 1
ATOM 729 C CA . THR A 1 96 ? 39.319 38.679 63.672 1.00 9.67 143 THR A CA 1
ATOM 730 C C . THR A 1 96 ? 40.818 38.456 63.486 1.00 9.38 143 THR A C 1
ATOM 731 O O . THR A 1 96 ? 41.296 38.285 62.394 1.00 10.04 143 THR A O 1
ATOM 735 N N . THR A 1 97 ? 41.500 38.406 64.632 1.00 11.20 144 THR A N 1
ATOM 736 C CA . THR A 1 97 ? 42.876 37.966 64.639 1.00 12.84 144 THR A CA 1
ATOM 737 C C . THR A 1 97 ? 43.017 36.635 65.370 1.00 15.06 144 THR A C 1
ATOM 738 O O . THR A 1 97 ? 44.126 36.180 65.588 1.00 18.23 144 THR A O 1
ATOM 742 N N . GLY A 1 98 ? 41.907 35.983 65.681 1.00 14.68 145 GLY A N 1
ATOM 743 C CA . GLY A 1 98 ? 41.854 34.651 66.228 1.00 18.96 145 GLY A CA 1
ATOM 744 C C . GLY A 1 98 ? 41.939 34.590 67.704 1.00 22.25 145 GLY A C 1
ATOM 745 O O . GLY A 1 98 ? 41.626 35.527 68.398 1.00 22.12 145 GLY A O 1
ATOM 746 N N . ILE A 1 99 ? 42.404 33.447 68.177 1.00 30.28 146 ILE A N 1
ATOM 747 C CA . ILE A 1 99 ? 42.403 33.148 69.596 1.00 34.26 146 ILE A CA 1
ATOM 748 C C . ILE A 1 99 ? 43.738 33.651 70.113 1.00 32.33 146 ILE A C 1
ATOM 749 O O . ILE A 1 99 ? 44.765 33.250 69.539 1.00 36.96 146 ILE A O 1
ATOM 754 N N . PRO A 1 100 ? 43.776 34.535 71.093 1.00 43.42 147 PRO A N 1
ATOM 755 C CA . PRO A 1 100 ? 45.043 35.009 71.664 1.00 49.55 147 PRO A CA 1
ATOM 756 C C . PRO A 1 100 ? 45.844 33.930 72.405 1.00 55.68 147 PRO A C 1
ATOM 757 O O . PRO A 1 100 ? 45.402 32.771 72.432 1.00 64.93 147 PRO A O 1
ATOM 761 N N . GLY A 1 105 ? 45.599 29.296 63.141 1.00 43.96 152 GLY A N 1
ATOM 762 C CA . GLY A 1 105 ? 44.332 29.639 62.550 1.00 30.49 152 GLY A CA 1
ATOM 763 C C . GLY A 1 105 ? 44.221 30.272 61.190 1.00 23.14 152 GLY A C 1
ATOM 764 O O . GLY A 1 105 ? 43.137 30.747 60.822 1.00 27.82 152 GLY A O 1
ATOM 765 N N . GLN A 1 106 ? 45.308 30.309 60.409 1.00 21.73 153 GLN A N 1
ATOM 766 C CA . GLN A 1 106 ? 45.291 30.762 59.049 1.00 18.39 153 GLN A CA 1
ATOM 767 C C . GLN A 1 106 ? 46.292 29.974 58.181 1.00 18.34 153 GLN A C 1
ATOM 768 O O . GLN A 1 106 ? 47.132 30.480 57.427 1.00 18.27 153 GLN A O 1
ATOM 774 N N . ALA A 1 107 ? 46.145 28.647 58.287 1.00 19.62 154 ALA A N 1
ATOM 775 C CA . ALA A 1 107 ? 46.893 27.732 57.491 1.00 19.19 154 ALA A CA 1
ATOM 776 C C . ALA A 1 107 ? 46.654 27.940 56.012 1.00 17.74 154 ALA A C 1
ATOM 777 O O . ALA A 1 107 ? 47.572 27.715 55.203 1.00 17.83 154 ALA A O 1
ATOM 779 N N . MET A 1 108 ? 45.445 28.326 55.621 1.00 16.23 155 MET A N 1
ATOM 780 C CA . MET A 1 108 ? 45.183 28.455 54.174 1.00 14.89 155 MET A CA 1
ATOM 781 C C . MET A 1 108 ? 46.016 29.580 53.566 1.00 12.89 155 MET A C 1
ATOM 782 O O . MET A 1 108 ? 46.568 29.425 52.475 1.00 13.53 155 MET A O 1
ATOM 791 N N . VAL A 1 109 ? 46.123 30.720 54.237 1.00 12.18 156 VAL A N 1
ATOM 792 C CA . VAL A 1 109 ? 46.937 31.808 53.653 1.00 11.03 156 VAL A CA 1
ATOM 793 C C . VAL A 1 109 ? 48.420 31.465 53.717 1.00 11.09 156 VAL A C 1
ATOM 794 O O . VAL A 1 109 ? 49.177 31.841 52.837 1.00 11.28 156 VAL A O 1
ATOM 798 N N . GLU A 1 110 ? 48.848 30.722 54.742 1.00 13.45 157 GLU A N 1
ATOM 799 C CA . GLU A 1 110 ? 50.252 30.300 54.777 1.00 15.04 157 GLU A CA 1
ATOM 800 C C . GLU A 1 110 ? 50.544 29.401 53.594 1.00 14.02 157 GLU A C 1
ATOM 801 O O . GLU A 1 110 ? 51.619 29.517 52.967 1.00 15.18 157 GLU A O 1
ATOM 812 N N . ARG A 1 111 ? 49.617 28.521 53.262 1.00 14.48 158 ARG A N 1
ATOM 813 C CA . ARG A 1 111 ? 49.777 27.685 52.060 1.00 15.50 158 ARG A CA 1
ATOM 814 C C . ARG A 1 111 ? 49.794 28.521 50.811 1.00 13.44 158 ARG A C 1
ATOM 815 O O . ARG A 1 111 ? 50.623 28.280 49.917 1.00 14.20 158 ARG A O 1
ATOM 823 N N . ALA A 1 112 ? 48.894 29.492 50.726 1.00 12.84 159 ALA A N 1
ATOM 824 C CA . ALA A 1 112 ? 48.873 30.368 49.569 1.00 11.73 159 ALA A CA 1
ATOM 825 C C . ALA A 1 112 ? 50.200 31.100 49.394 1.00 11.03 159 ALA A C 1
ATOM 826 O O . ALA A 1 112 ? 50.693 31.245 48.276 1.00 11.73 159 ALA A O 1
ATOM 828 N N . ASN A 1 113 ? 50.745 31.589 50.499 1.00 11.09 160 ASN A N 1
ATOM 829 C CA . ASN A 1 113 ? 52.036 32.304 50.416 1.00 11.15 160 ASN A CA 1
ATOM 830 C C . ASN A 1 113 ? 53.101 31.431 49.794 1.00 11.34 160 ASN A C 1
ATOM 831 O O . ASN A 1 113 ? 53.891 31.842 48.927 1.00 12.19 160 ASN A O 1
ATOM 836 N N . ARG A 1 114 ? 53.171 30.170 50.267 1.00 11.73 161 ARG A N 1
ATOM 837 C CA . ARG A 1 114 ? 54.194 29.251 49.768 1.00 13.04 161 ARG A CA 1
ATOM 838 C C . ARG A 1 114 ? 53.935 28.908 48.301 1.00 12.34 161 ARG A C 1
ATOM 839 O O . ARG A 1 114 ? 54.860 28.889 47.495 1.00 12.48 161 ARG A O 1
ATOM 847 N N . LEU A 1 115 ? 52.697 28.589 47.948 1.00 11.92 162 LEU A N 1
ATOM 848 C CA . LEU A 1 115 ? 52.398 28.251 46.538 1.00 12.07 162 LEU A CA 1
ATOM 849 C C . LEU A 1 115 ? 52.706 29.424 45.649 1.00 10.67 162 LEU A C 1
ATOM 850 O O . LEU A 1 115 ? 53.208 29.238 44.513 1.00 11.11 162 LEU A O 1
ATOM 855 N N . LEU A 1 116 ? 52.394 30.628 46.084 1.00 10.31 163 LEU A N 1
ATOM 856 C CA . LEU A 1 116 ? 52.653 31.806 45.268 1.00 10.60 163 LEU A CA 1
ATOM 857 C C . LEU A 1 116 ? 54.139 32.057 45.106 1.00 10.04 163 LEU A C 1
ATOM 858 O O . LEU A 1 116 ? 54.605 32.302 43.992 1.00 10.62 163 LEU A O 1
ATOM 867 N N . LYS A 1 117 ? 54.915 32.017 46.193 1.00 10.44 164 LYS A N 1
ATOM 868 C CA . LYS A 1 117 ? 56.364 32.264 46.028 1.00 10.84 164 LYS A CA 1
ATOM 869 C C . LYS A 1 117 ? 56.972 31.167 45.165 1.00 9.91 164 LYS A C 1
ATOM 870 O O . LYS A 1 117 ? 57.862 31.442 44.348 1.00 9.94 164 LYS A O 1
ATOM 876 N N . ASP A 1 118 ? 56.533 29.918 45.336 1.00 10.04 165 ASP A N 1
ATOM 877 C CA . ASP A 1 118 ? 57.096 28.864 44.466 1.00 10.66 165 ASP A CA 1
ATOM 878 C C . ASP A 1 118 ? 56.774 29.114 43.004 1.00 9.38 165 ASP A C 1
ATOM 879 O O . ASP A 1 118 ? 57.621 28.941 42.138 1.00 10.05 165 ASP A O 1
ATOM 888 N N . LYS A 1 119 ? 55.520 29.490 42.709 1.00 9.42 166 LYS A N 1
ATOM 889 C CA . LYS A 1 119 ? 55.107 29.755 41.347 1.00 8.80 166 LYS A CA 1
ATOM 890 C C . LYS A 1 119 ? 55.839 30.947 40.736 1.00 8.39 166 LYS A C 1
ATOM 891 O O . LYS A 1 119 ? 56.264 30.919 39.581 1.00 8.58 166 LYS A O 1
ATOM 897 N N . ILE A 1 120 ? 56.008 32.018 41.513 1.00 8.30 167 ILE A N 1
ATOM 898 C CA . ILE A 1 120 ? 56.776 33.168 41.065 1.00 7.99 167 ILE A CA 1
ATOM 899 C C . ILE A 1 120 ? 58.162 32.729 40.665 1.00 7.98 167 ILE A C 1
ATOM 900 O O . ILE A 1 120 ? 58.681 33.123 39.614 1.00 8.91 167 ILE A O 1
ATOM 905 N N . ARG A 1 121 ? 58.828 31.919 41.503 1.00 8.50 168 ARG A N 1
ATOM 906 C CA . ARG A 1 121 ? 60.158 31.454 41.192 1.00 9.03 168 ARG A CA 1
ATOM 907 C C . ARG A 1 121 ? 60.183 30.654 39.866 1.00 8.44 168 ARG A C 1
ATOM 908 O O . ARG A 1 121 ? 61.044 30.857 39.020 1.00 9.33 168 ARG A O 1
ATOM 922 N N . VAL A 1 122 ? 59.268 29.719 39.742 1.00 8.73 169 VAL A N 1
ATOM 923 C CA . VAL A 1 122 ? 59.218 28.876 38.543 1.00 9.04 169 VAL A CA 1
ATOM 924 C C . VAL A 1 122 ? 59.021 29.738 37.295 1.00 8.13 169 VAL A C 1
ATOM 925 O O . VAL A 1 122 ? 59.691 29.556 36.266 1.00 8.82 169 VAL A O 1
ATOM 929 N N . LEU A 1 123 ? 58.068 30.675 37.348 1.00 8.48 170 LEU A N 1
ATOM 930 C CA . LEU A 1 123 ? 57.778 31.520 36.181 1.00 8.06 170 LEU A CA 1
ATOM 931 C C . LEU A 1 123 ? 58.988 32.402 35.848 1.00 8.12 170 LEU A C 1
ATOM 932 O O . LEU A 1 123 ? 59.358 32.578 34.706 1.00 8.89 170 LEU A O 1
ATOM 937 N N . ALA A 1 124 ? 59.577 32.987 36.903 1.00 8.19 171 ALA A N 1
ATOM 938 C CA . ALA A 1 124 ? 60.724 33.860 36.705 1.00 8.90 171 ALA A CA 1
ATOM 939 C C . ALA A 1 124 ? 61.870 33.123 36.062 1.00 8.69 171 ALA A C 1
ATOM 940 O O . ALA A 1 124 ? 62.474 33.569 35.083 1.00 9.15 171 ALA A O 1
ATOM 942 N N . GLU A 1 125 ? 62.221 31.963 36.635 1.00 9.05 172 GLU A N 1
ATOM 943 C CA . GLU A 1 125 ? 63.312 31.166 36.095 1.00 9.76 172 GLU A CA 1
ATOM 944 C C . GLU A 1 125 ? 63.003 30.727 34.665 1.00 9.40 172 GLU A C 1
ATOM 945 O O . GLU A 1 125 ? 63.886 30.692 33.793 1.00 10.71 172 GLU A O 1
ATOM 951 N N . GLY A 1 126 ? 61.736 30.419 34.374 1.00 9.58 173 GLY A N 1
ATOM 952 C CA . GLY A 1 126 ? 61.342 30.099 33.010 1.00 9.81 173 GLY A CA 1
ATOM 953 C C . GLY A 1 126 ? 61.652 31.170 32.028 1.00 9.21 173 GLY A C 1
ATOM 954 O O . GLY A 1 126 ? 62.000 30.917 30.878 1.00 10.15 173 GLY A O 1
ATOM 955 N N . ASP A 1 127 ? 61.500 32.446 32.462 1.00 9.24 174 ASP A N 1
ATOM 956 C CA . ASP A 1 127 ? 61.799 33.622 31.663 1.00 10.31 174 ASP A CA 1
ATOM 957 C C . ASP A 1 127 ? 63.287 33.997 31.715 1.00 10.24 174 ASP A C 1
ATOM 958 O O . ASP A 1 127 ? 63.681 35.001 31.125 1.00 12.64 174 ASP A O 1
ATOM 963 N N . GLY A 1 128 ? 64.122 33.209 32.393 1.00 11.02 175 GLY A N 1
ATOM 964 C CA . GLY A 1 128 ? 65.546 33.459 32.474 1.00 11.59 175 GLY A CA 1
ATOM 965 C C . GLY A 1 128 ? 65.962 34.405 33.608 1.00 11.72 175 GLY A C 1
ATOM 966 O O . GLY A 1 128 ? 67.113 34.804 33.654 1.00 15.30 175 GLY A O 1
ATOM 967 N N . PHE A 1 129 ? 65.053 34.703 34.513 1.00 10.56 176 PHE A N 1
ATOM 968 C CA . PHE A 1 129 ? 65.349 35.588 35.650 1.00 10.59 176 PHE A CA 1
ATOM 969 C C . PHE A 1 129 ? 65.651 34.731 36.840 1.00 11.27 176 PHE A C 1
ATOM 970 O O . PHE A 1 129 ? 64.734 34.195 37.473 1.00 11.58 176 PHE A O 1
ATOM 978 N N . MET A 1 130 ? 66.934 34.584 37.163 1.00 12.15 177 MET A N 1
ATOM 979 C CA . MET A 1 130 ? 67.364 33.707 38.225 1.00 12.44 177 MET A CA 1
ATOM 980 C C . MET A 1 130 ? 67.460 34.425 39.574 1.00 13.23 177 MET A C 1
ATOM 981 O O . MET A 1 130 ? 67.607 33.760 40.601 1.00 16.84 177 MET A O 1
ATOM 986 N N . LYS A 1 131 ? 67.356 35.744 39.549 1.00 12.19 178 LYS A N 1
ATOM 987 C CA . LYS A 1 131 ? 67.438 36.527 40.788 1.00 12.19 178 LYS A CA 1
ATOM 988 C C . LYS A 1 131 ? 66.247 37.488 40.789 1.00 11.43 178 LYS A C 1
ATOM 989 O O . LYS A 1 131 ? 65.095 37.034 40.715 1.00 13.02 178 LYS A O 1
ATOM 995 N N . ARG A 1 132 ? 66.440 38.788 40.829 1.00 9.63 179 ARG A N 1
ATOM 996 C CA . ARG A 1 132 ? 65.293 39.705 40.863 1.00 9.10 179 ARG A CA 1
ATOM 997 C C . ARG A 1 132 ? 64.675 39.785 39.483 1.00 8.75 179 ARG A C 1
ATOM 998 O O . ARG A 1 132 ? 65.366 39.822 38.450 1.00 9.62 179 ARG A O 1
ATOM 1006 N N . ILE A 1 133 ? 63.339 39.847 39.434 1.00 8.15 180 ILE A N 1
ATOM 1007 C CA . ILE A 1 133 ? 62.647 40.035 38.160 1.00 7.97 180 ILE A CA 1
ATOM 1008 C C . ILE A 1 133 ? 62.763 41.481 37.753 1.00 7.95 180 ILE A C 1
ATOM 1009 O O . ILE A 1 133 ? 62.485 42.375 38.584 1.00 8.53 180 ILE A O 1
ATOM 1014 N N . PRO A 1 134 ? 63.145 41.808 36.515 1.00 9.08 181 PRO A N 1
ATOM 1015 C CA . PRO A 1 134 ? 63.171 43.212 36.094 1.00 9.60 181 PRO A CA 1
ATOM 1016 C C . PRO A 1 134 ? 61.847 43.889 36.384 1.00 9.03 181 PRO A C 1
ATOM 1017 O O . PRO A 1 134 ? 60.787 43.302 36.174 1.00 9.08 181 PRO A O 1
ATOM 1021 N N . THR A 1 135 ? 61.921 45.122 36.853 1.00 9.54 182 THR A N 1
ATOM 1022 C CA . THR A 1 135 ? 60.732 45.817 37.318 1.00 9.35 182 THR A CA 1
ATOM 1023 C C . THR A 1 135 ? 59.641 45.852 36.272 1.00 9.24 182 THR A C 1
ATOM 1024 O O . THR A 1 135 ? 58.452 45.655 36.609 1.00 10.19 182 THR A O 1
ATOM 1028 N N . SER A 1 136 ? 60.000 46.076 35.013 1.00 9.59 183 SER A N 1
ATOM 1029 C CA . SER A 1 136 ? 59.011 46.185 33.959 1.00 10.85 183 SER A CA 1
ATOM 1030 C C . SER A 1 136 ? 58.284 44.889 33.630 1.00 10.02 183 SER A C 1
ATOM 1031 O O . SER A 1 136 ? 57.308 44.911 32.885 1.00 11.90 183 SER A O 1
ATOM 1034 N N . LYS A 1 137 ? 58.779 43.778 34.157 1.00 9.13 184 LYS A N 1
ATOM 1035 C CA . LYS A 1 137 ? 58.202 42.444 33.873 1.00 9.07 184 LYS A CA 1
ATOM 1036 C C . LYS A 1 137 ? 57.387 41.932 35.064 1.00 7.87 184 LYS A C 1
ATOM 1037 O O . LYS A 1 137 ? 56.685 40.906 34.933 1.00 8.51 184 LYS A O 1
ATOM 1043 N N . GLN A 1 138 ? 57.456 42.576 36.213 1.00 7.99 185 GLN A N 1
ATOM 1044 C CA . GLN A 1 138 ? 56.883 42.037 37.444 1.00 7.51 185 GLN A CA 1
ATOM 1045 C C . GLN A 1 138 ? 55.373 41.988 37.424 1.00 7.62 185 GLN A C 1
ATOM 1046 O O . GLN A 1 138 ? 54.806 41.012 37.914 1.00 7.91 185 GLN A O 1
ATOM 1052 N N . GLY A 1 139 ? 54.705 43.036 36.953 1.00 7.70 186 GLY A N 1
ATOM 1053 C CA . GLY A 1 139 ? 53.275 43.036 37.054 1.00 8.18 186 GLY A CA 1
ATOM 1054 C C . GLY A 1 139 ? 52.631 41.883 36.321 1.00 7.12 186 GLY A C 1
ATOM 1055 O O . GLY A 1 139 ? 51.729 41.206 36.832 1.00 7.70 186 GLY A O 1
ATOM 1056 N N . GLU A 1 140 ? 53.083 41.650 35.071 1.00 7.36 187 GLU A N 1
ATOM 1057 C CA . GLU A 1 140 ? 52.499 40.541 34.331 1.00 7.37 187 GLU A CA 1
ATOM 1058 C C . GLU A 1 140 ? 52.901 39.210 34.928 1.00 6.90 187 GLU A C 1
ATOM 1059 O O . GLU A 1 140 ? 52.117 38.254 34.883 1.00 7.29 187 GLU A O 1
ATOM 1065 N N . LEU A 1 141 ? 54.111 39.087 35.479 1.00 6.88 188 LEU A N 1
ATOM 1066 C CA . LEU A 1 141 ? 54.516 37.820 36.065 1.00 7.09 188 LEU A CA 1
ATOM 1067 C C . LEU A 1 141 ? 53.671 37.533 37.305 1.00 6.91 188 LEU A C 1
ATOM 1068 O O . LEU A 1 141 ? 53.226 36.391 37.506 1.00 7.60 188 LEU A O 1
ATOM 1073 N N . LEU A 1 142 ? 53.443 38.531 38.139 1.00 6.86 189 LEU A N 1
ATOM 1074 C CA . LEU A 1 142 ? 52.613 38.351 39.328 1.00 7.23 189 LEU A CA 1
ATOM 1075 C C . LEU A 1 142 ? 51.178 37.943 38.932 1.00 6.99 189 LEU A C 1
ATOM 1076 O O . LEU A 1 142 ? 50.585 37.047 39.521 1.00 7.53 189 LEU A O 1
ATOM 1081 N N . ALA A 1 143 ? 50.638 38.633 37.914 1.00 6.89 190 ALA A N 1
ATOM 1082 C CA . ALA A 1 143 ? 49.314 38.271 37.428 1.00 6.75 190 ALA A CA 1
ATOM 1083 C C . ALA A 1 143 ? 49.289 36.854 36.885 1.00 6.39 190 ALA A C 1
ATOM 1084 O O . ALA A 1 143 ? 48.287 36.135 37.057 1.00 7.56 190 ALA A O 1
ATOM 1086 N N . LYS A 1 144 ? 50.345 36.431 36.229 1.00 6.78 191 LYS A N 1
ATOM 1087 C CA . LYS A 1 144 ? 50.440 35.052 35.713 1.00 6.81 191 LYS A CA 1
ATOM 1088 C C . LYS A 1 144 ? 50.442 34.046 36.839 1.00 6.71 191 LYS A C 1
ATOM 1089 O O . LYS A 1 144 ? 49.813 32.990 36.739 1.00 7.49 191 LYS A O 1
ATOM 1095 N N . ALA A 1 145 ? 51.150 34.358 37.927 1.00 6.96 192 ALA A N 1
ATOM 1096 C CA . ALA A 1 145 ? 51.164 33.466 39.094 1.00 7.53 192 ALA A CA 1
ATOM 1097 C C . ALA A 1 145 ? 49.773 33.365 39.704 1.00 7.37 192 ALA A C 1
ATOM 1098 O O . ALA A 1 145 ? 49.343 32.259 40.092 1.00 8.27 192 ALA A O 1
ATOM 1100 N N . MET A 1 146 ? 49.077 34.484 39.832 1.00 7.21 193 MET A N 1
ATOM 1101 C CA . MET A 1 146 ? 47.746 34.488 40.364 1.00 7.76 193 MET A CA 1
ATOM 1102 C C . MET A 1 146 ? 46.797 33.661 39.479 1.00 7.83 193 MET A C 1
ATOM 1103 O O . MET A 1 146 ? 46.006 32.852 39.956 1.00 9.34 193 MET A O 1
ATOM 1108 N N . TYR A 1 147 ? 46.873 33.893 38.152 1.00 7.76 194 TYR A N 1
ATOM 1109 C CA . TYR A 1 147 ? 46.125 33.070 37.212 1.00 8.26 194 TYR A CA 1
ATOM 1110 C C . TYR A 1 147 ? 46.399 31.598 37.399 1.00 8.72 194 TYR A C 1
ATOM 1111 O O . TYR A 1 147 ? 45.470 30.767 37.442 1.00 10.18 194 TYR A O 1
ATOM 1120 N N . ALA A 1 148 ? 47.681 31.224 37.511 1.00 8.35 1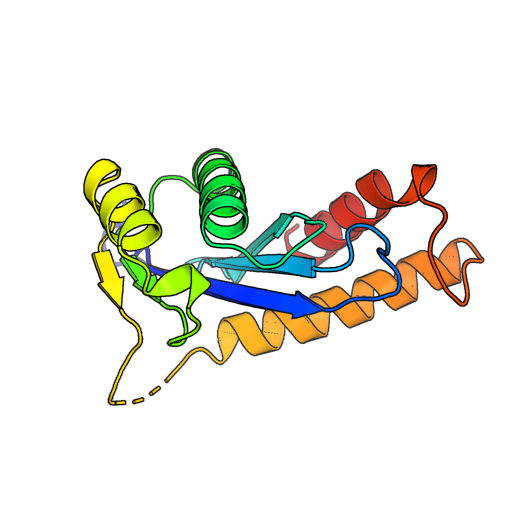95 ALA A N 1
ATOM 1121 C CA . ALA A 1 148 ? 48.084 29.850 37.569 1.00 9.59 195 ALA A CA 1
ATOM 1122 C C . ALA A 1 148 ? 47.480 29.138 38.767 1.00 9.63 195 ALA A C 1
ATOM 1123 O O . ALA A 1 148 ? 47.108 27.970 38.694 1.00 12.84 195 ALA A O 1
ATOM 1125 N N . LEU A 1 149 ? 47.403 29.846 39.880 1.00 10.19 196 LEU A N 1
ATOM 1126 C CA . LEU A 1 149 ? 46.896 29.270 41.111 1.00 11.33 196 LEU A CA 1
ATOM 1127 C C . LEU A 1 149 ? 45.390 29.312 41.166 1.00 13.12 196 LEU A C 1
ATOM 1128 O O . LEU A 1 149 ? 44.810 28.533 41.915 1.00 25.93 196 LEU A O 1
ATOM 1133 N N . ASN A 1 150 ? 44.708 30.184 40.464 1.00 10.37 197 ASN A N 1
ATOM 1134 C CA . ASN A 1 150 ? 43.250 30.335 40.562 1.00 11.39 197 ASN A CA 1
ATOM 1135 C C . ASN A 1 150 ? 42.420 29.610 39.526 1.00 13.41 197 ASN A C 1
ATOM 1136 O O . ASN A 1 150 ? 41.268 29.283 39.779 1.00 15.63 197 ASN A O 1
ATOM 1145 N N . HIS A 1 151 ? 42.898 29.487 38.322 1.00 13.68 198 HIS A N 1
ATOM 1146 C CA . HIS A 1 151 ? 42.122 29.057 37.147 1.00 14.25 198 HIS A CA 1
ATOM 1147 C C . HIS A 1 151 ? 42.665 27.714 36.695 1.00 18.21 198 HIS A C 1
ATOM 1148 O O . HIS A 1 151 ? 43.830 27.614 36.286 1.00 23.91 198 HIS A O 1
#

InterPro domains:
  IPR000477 Reverse transcriptase domain [PF00078] (769-938)
  IPR000477 Reverse transcriptase domain [PS50878] (750-938)
  IPR001037 Integrase, C-terminal, retroviral [PF00552] (1518-1547)
  IPR001037 Integrase, C-terminal, retroviral [PS51027] (1502-1550)
  IPR001584 Integrase, catalytic core [PF00665] (1337-1430)
  IPR001584 Integrase, catalytic core [PS50994] (1333-1496)
  IPR001878 Zinc finger, CCHC-type [PF00098] (508-524)
  IPR001878 Zinc finger, CCHC-type [PS50158] (509-524)
  IPR001878 Zinc finger, CCHC-type [SM00343] (508-524)
  IPR001878 Zinc finger, CCHC-type [SM00343] (534-550)
  IPR001969 Aspartic peptidase, active site [PS00141] (611-622)
  IPR001995 Peptidase A2A, retrovirus, catalytic [PS50175] (609-690)
  IPR002156 Ribonuclease H domain [PS50879] (1149-1280)
  IPR003308 Integrase, N-terminal zinc-binding domain [PF02022] (1285-1321)
  IPR003308 Integrase, N-terminal zinc-binding domain [PS50876] (1280-1321)
  IPR004028 Retroviral Gag polyprotein, M [PF02813] (2-87)
  IPR008916 Retrovirus capsid, C-terminal [G3DSA:1.10.1200.30] (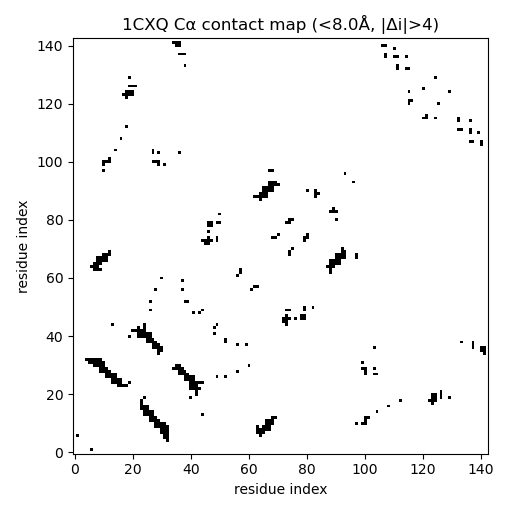390-479)
  IPR008919 Retrovirus capsid, N-terminal [G3DSA:1.10.375.10] (212-386)
  IPR008919 Retrovirus ca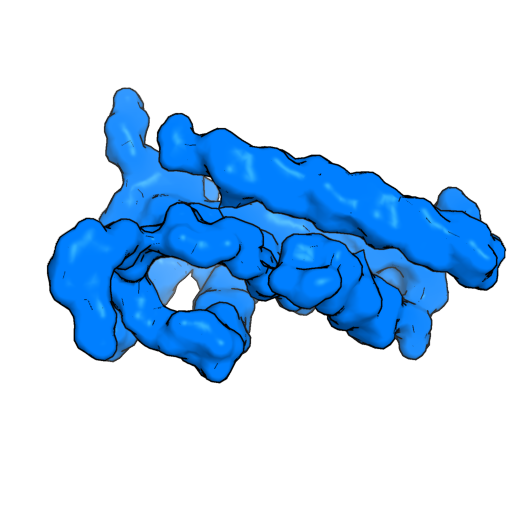psid, N-terminal [SSF47943] (213-385)
  IPR010661 Reverse transcriptase thumb [PF06817] (953-999)

Nearest PDB structures (foldseek):
  1cxq-assembly1_A-2  TM=1.007E+00  e=3.323E-29  Avian sarcoma virus
  1czb-assembly1_A-2  TM=1.006E+00  e=2.547E-28  Avian sarcoma virus
  3o4q-assembly1_A-2  TM=1.007E+00  e=5.932E-27  Rous sarcoma virus
  1asu-assembly1_A-2  TM=9.874E-01  e=7.138E-27  Avian sarcoma virus
  1a5v-assembly1_A  TM=9.900E-01  e=9.137E-27  Rous sarcoma virus (strain Schmidt-Ruppin)

Sequence (143 aa):
GRGLGPLQIWQTDFTLEPRMAPRSWLAVTVDTASSAIVVTQQHGRVTSVAAQHHWATAIAVLGRPKAIKTDNGSCFTSKSTREWLARWGIAHTTGIPGQAMVERANRLLKDKIRVLAEGDGFMKRIPTSKQGELLAKAMYALNH

Foldseek 3Di:
DCVVADAFEKEWDWDAAQLQPCQRIKIWIAGPRQRAIDIDTGNDLALVVNLVRVVVVCVVPNQHQEYEYAPDCSCPPPSNVVSCVVSNHHYDPDDCDPVSRVVVVVQLSVQLCVLCVVVVNNGHRPNVCNVVSSVVSSVVSHD

GO terms:
  GO:0044823 retroviral integrase activity (F, IDA)

Radius of gyration: 15.16 Å; Cα contacts (8 Å, |Δi|>4): 236; chains: 1; bounding box: 45×27×40 Å

CATH classification: 3.30.420.10

B-factor: mean 14.47, std 8.3, range [6.39, 71.22]

Solvent-accessible surface area: 8011 Å² total; per-residue (Å²): 132,114,59,185,25,85,107,65,56,6,20,0,22,21,11,87,12,87,45,0,27,92,127,14,62,0,0,0,0,4,18,39,37,72,56,23,8,2,10,26,16,21,36,181,66,59,22,76,8,0,16,115,0,0,46,58,0,17,89,82,54,35,140,5,133,19,0,25,0,62,100,30,96,12,4,54,31,185,53,0,157,103,17,3,68,164,82,61,9,62,52,62,40,34,174,169,104,15,79,69,0,104,138,3,13,129,48,0,65,79,66,0,123,96,36,0,56,68,78,53,46,117,168,114,0,49,78,103,114,5,45,150,5,13,61,95,0,38,135,38,48,44,166

Organism: Rous sarcoma virus subgroup B (strain Schmidt-Ruppin) (NCBI:txid269447)